Protein AF-A0A9D5TN11-F1 (afdb_monomer)

Sequence (165 aa):
MAMPMIILPFERFDLKHDRAREIVIDREAVSEFRRAMKLNMSDVDWIHCGNWAYYKTEHKKPRIFLVPNGLPEFVEVALNEQAAIDAKNELTLGDVAECFRHSLAHGNVAYLDEYGRTSYDGPASYLAFVCDLRRGAGSQILRLSLADFHRFLIVWGRWLQGFVN

Secondary structure (DSSP, 8-state):
-PPP-PPPGGGG--TTS--S------HHHHHHHHHHTTSBGGG-TT---TT-EEEEPPTTPPPP--TTT-S-HHHHHHHTSHHHHHHGGG-BHHHHHHHHHHHHHHT-EEEE-TTSSB-SSS--SEEEEEEE-TTSS-EEEEEEEHHHHHHHHHHHHHHHHTT--

Mean predicted aligned error: 7.25 Å

Nearest PDB structures (foldseek):
  4xwx-assembly1_A  TM=4.637E-01  e=8.763E-01  Homo sapiens
  8u7h-assembly1_C  TM=5.181E-01  e=3.841E+00  Homo sapiens
  6pdk-assembly1_A  TM=4.314E-01  e=3.602E+00  Stenotrophomonas maltophilia K279a
  8smc-assembly1_C  TM=5.087E-01  e=7.302E+00  Homo sapiens
  2f7l-assembly1_A  TM=4.408E-01  e=6.421E+00  Sulfurisphaera tokodaii

Solvent-accessible surface area (backbone atoms only — not comparable to full-atom values): 9353 Å² total; per-residue (Å²): 131,84,70,62,68,69,88,57,71,76,78,77,66,65,78,88,74,66,87,63,90,80,70,91,72,59,64,63,49,50,50,51,52,60,51,52,33,66,36,34,45,72,76,36,88,81,56,76,70,82,67,36,18,27,45,67,54,58,81,71,38,76,66,82,62,51,76,92,73,29,60,56,65,74,56,37,52,47,44,69,34,67,68,10,42,55,49,39,45,76,33,26,45,41,55,54,52,50,32,50,37,49,6,30,70,68,64,36,59,41,42,11,22,89,83,49,42,66,35,89,90,60,72,62,41,26,38,34,30,42,21,75,38,97,86,76,35,9,28,36,36,45,32,32,27,53,68,49,50,54,50,46,53,52,46,51,52,56,55,56,54,66,64,76,114

pLDDT: mean 82.86, std 14.69, range [36.47, 96.75]

Structure (mmCIF, N/CA/C/O backbone):
data_AF-A0A9D5TN11-F1
#
_entry.id   AF-A0A9D5TN11-F1
#
loop_
_atom_site.group_PDB
_atom_site.id
_atom_site.type_symbol
_atom_site.label_atom_id
_atom_site.label_alt_id
_atom_site.label_comp_id
_atom_site.label_asym_id
_atom_site.label_entity_id
_atom_site.label_seq_id
_atom_site.pdbx_PDB_ins_code
_atom_site.Cartn_x
_atom_site.Cartn_y
_atom_site.Cartn_z
_atom_site.occupancy
_atom_site.B_iso_or_equiv
_atom_site.auth_seq_id
_atom_site.auth_comp_id
_atom_site.auth_asym_id
_atom_site.auth_atom_id
_atom_site.pdbx_PDB_model_num
ATOM 1 N N . MET A 1 1 ? 12.299 -15.601 13.645 1.00 36.47 1 MET A N 1
ATOM 2 C CA . MET A 1 1 ? 11.353 -15.543 12.510 1.00 36.47 1 MET A CA 1
ATOM 3 C C . MET A 1 1 ? 12.026 -14.757 11.399 1.00 36.47 1 MET A C 1
ATOM 5 O O . MET A 1 1 ? 12.567 -13.701 11.696 1.00 36.47 1 MET A O 1
ATOM 9 N N . ALA A 1 2 ? 12.096 -15.295 10.180 1.00 39.25 2 ALA A N 1
ATOM 10 C CA . ALA A 1 2 ? 12.626 -14.544 9.043 1.00 39.25 2 ALA A CA 1
ATOM 11 C C . ALA A 1 2 ? 11.641 -13.418 8.699 1.00 39.25 2 ALA A C 1
ATOM 13 O O . ALA A 1 2 ? 10.440 -13.673 8.606 1.00 39.25 2 ALA A O 1
ATOM 14 N N . MET A 1 3 ? 12.128 -12.184 8.561 1.00 51.09 3 MET A N 1
ATOM 15 C CA . MET A 1 3 ? 11.293 -11.074 8.103 1.00 51.09 3 MET A CA 1
ATOM 16 C C . MET A 1 3 ? 10.904 -11.325 6.640 1.00 51.09 3 MET A C 1
ATOM 18 O O . MET A 1 3 ? 11.789 -11.640 5.836 1.00 51.09 3 MET A O 1
ATOM 22 N N . PRO A 1 4 ? 9.613 -11.225 6.273 1.00 56.78 4 PRO A N 1
ATOM 23 C CA . PRO A 1 4 ? 9.228 -11.285 4.873 1.00 56.78 4 PRO A CA 1
ATOM 24 C C . PRO A 1 4 ? 9.903 -10.115 4.155 1.00 56.78 4 PRO A C 1
ATOM 26 O O . PRO A 1 4 ? 9.752 -8.975 4.569 1.00 56.78 4 PRO A O 1
ATOM 29 N N . MET A 1 5 ? 10.671 -10.389 3.104 1.00 59.06 5 MET A N 1
ATOM 30 C CA . MET A 1 5 ? 11.289 -9.361 2.267 1.00 59.06 5 MET A CA 1
ATOM 31 C C . MET A 1 5 ? 10.818 -9.538 0.831 1.00 59.06 5 MET A C 1
ATOM 33 O O . MET A 1 5 ? 10.909 -10.631 0.274 1.00 59.06 5 MET A O 1
ATOM 37 N N . ILE A 1 6 ? 10.356 -8.450 0.218 1.00 64.62 6 ILE A N 1
ATOM 38 C CA . ILE A 1 6 ? 10.231 -8.364 -1.236 1.00 64.62 6 ILE A CA 1
ATOM 39 C C . ILE A 1 6 ? 11.517 -7.713 -1.737 1.00 64.62 6 ILE A C 1
ATOM 41 O O . ILE A 1 6 ? 11.804 -6.570 -1.384 1.00 64.62 6 ILE A O 1
ATOM 45 N N . ILE A 1 7 ? 12.287 -8.437 -2.551 1.00 62.34 7 ILE A N 1
ATOM 46 C CA . ILE A 1 7 ? 13.430 -7.859 -3.265 1.00 62.34 7 ILE A CA 1
ATOM 47 C C . ILE A 1 7 ? 12.871 -7.116 -4.469 1.00 62.34 7 ILE A C 1
ATOM 49 O O . ILE A 1 7 ? 12.263 -7.721 -5.354 1.00 62.34 7 ILE A O 1
ATOM 53 N N . LEU A 1 8 ? 13.078 -5.806 -4.503 1.00 65.69 8 LEU A N 1
ATOM 54 C CA . LEU A 1 8 ? 12.647 -4.983 -5.621 1.00 65.69 8 LEU A CA 1
ATOM 55 C C . LEU A 1 8 ? 13.837 -4.711 -6.549 1.00 65.69 8 LEU A C 1
ATOM 57 O O . LEU A 1 8 ? 14.931 -4.418 -6.060 1.00 65.69 8 LEU A O 1
ATOM 61 N N . PRO A 1 9 ? 13.659 -4.771 -7.885 1.00 60.34 9 PRO A N 1
ATOM 62 C CA . PRO A 1 9 ? 14.778 -4.693 -8.828 1.00 60.34 9 PRO A CA 1
ATOM 63 C C . PRO A 1 9 ? 15.661 -3.446 -8.694 1.00 60.34 9 PRO A C 1
ATOM 65 O O . PRO A 1 9 ? 16.847 -3.506 -9.014 1.00 60.34 9 PRO A O 1
ATOM 68 N N . PHE A 1 10 ? 15.132 -2.330 -8.171 1.00 61.25 10 PHE A N 1
ATOM 69 C CA . PHE A 1 10 ? 15.908 -1.098 -7.995 1.00 61.25 10 PHE A CA 1
ATOM 70 C C . PHE A 1 10 ? 17.165 -1.267 -7.137 1.00 61.25 10 PHE A C 1
ATOM 72 O O . PHE A 1 10 ? 18.127 -0.530 -7.340 1.00 61.25 10 PHE A O 1
ATOM 79 N N . GLU A 1 1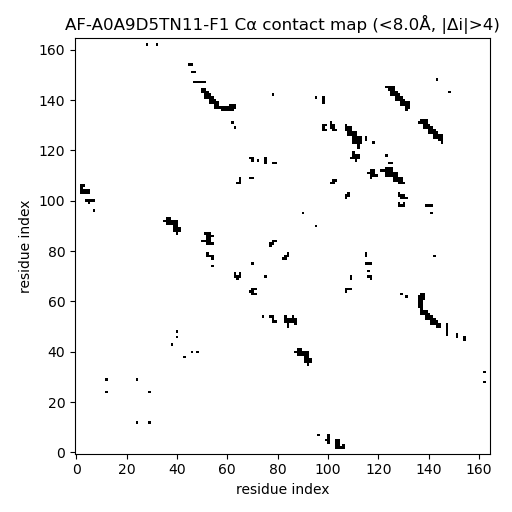1 ? 17.184 -2.239 -6.223 1.00 54.72 11 GLU A N 1
ATOM 80 C CA . GLU A 1 11 ? 18.325 -2.512 -5.342 1.00 54.72 11 GLU A CA 1
ATOM 81 C C . GLU A 1 11 ? 19.492 -3.189 -6.073 1.00 54.72 11 GLU A C 1
ATOM 83 O O . GLU A 1 11 ? 20.619 -3.158 -5.590 1.00 54.72 11 GLU A O 1
ATOM 88 N N . ARG A 1 12 ? 19.244 -3.771 -7.255 1.00 58.41 12 ARG A N 1
ATOM 89 C CA . ARG A 1 12 ? 20.262 -4.440 -8.084 1.00 58.41 12 ARG A CA 1
ATOM 90 C C . ARG A 1 12 ? 20.742 -3.604 -9.268 1.00 58.41 12 ARG A C 1
ATOM 92 O O . ARG A 1 12 ? 21.614 -4.044 -10.008 1.00 58.41 12 ARG A O 1
ATOM 99 N N . PHE A 1 13 ? 20.204 -2.399 -9.450 1.00 58.66 13 PHE A N 1
ATOM 100 C CA . PHE A 1 13 ? 20.595 -1.501 -10.542 1.00 58.66 13 PHE A CA 1
ATOM 101 C C . PHE A 1 13 ? 21.665 -0.472 -10.142 1.00 58.66 13 PHE A C 1
ATOM 103 O O . PHE A 1 13 ? 21.953 0.435 -10.931 1.00 58.66 13 PHE A O 1
ATOM 110 N N . ASP A 1 14 ? 22.224 -0.547 -8.927 1.00 52.81 14 ASP A N 1
ATOM 111 C CA . ASP A 1 14 ? 23.188 0.446 -8.446 1.00 52.81 14 ASP A CA 1
ATOM 112 C C . ASP A 1 14 ? 24.595 0.208 -9.026 1.00 52.81 14 ASP A C 1
ATOM 114 O O . ASP A 1 14 ? 25.420 -0.543 -8.515 1.00 52.81 14 ASP A O 1
ATOM 118 N N . LEU A 1 15 ? 24.859 0.897 -10.135 1.00 54.19 15 LEU A N 1
ATOM 119 C CA . LEU A 1 15 ? 26.079 0.826 -10.947 1.00 54.19 15 LEU A CA 1
ATOM 120 C C . LEU A 1 15 ? 27.336 1.403 -10.262 1.00 54.19 15 LEU A C 1
ATOM 122 O O . LEU A 1 15 ? 28.415 1.375 -10.853 1.00 54.19 15 LEU A O 1
ATOM 126 N N . LYS A 1 16 ? 27.228 2.005 -9.067 1.00 50.41 16 LYS A N 1
ATOM 127 C CA . LYS A 1 16 ? 28.322 2.809 -8.486 1.00 50.41 16 LYS A CA 1
ATOM 128 C C . LYS A 1 16 ? 29.419 2.010 -7.777 1.00 50.41 16 LYS A C 1
ATOM 130 O O . LYS A 1 16 ? 30.506 2.557 -7.603 1.00 50.41 16 LYS A O 1
ATOM 135 N N . HIS A 1 17 ? 29.174 0.758 -7.389 1.00 46.22 17 HIS A N 1
ATOM 136 C CA . HIS A 1 17 ? 30.137 -0.034 -6.606 1.00 46.22 17 HIS A CA 1
ATOM 137 C C . HIS A 1 17 ? 30.525 -1.382 -7.220 1.00 46.22 17 HIS A C 1
ATOM 139 O O . HIS A 1 17 ? 31.384 -2.063 -6.658 1.00 46.22 17 HIS A O 1
ATOM 145 N N . ASP A 1 18 ? 29.984 -1.748 -8.383 1.00 49.62 18 ASP A N 1
ATOM 146 C CA . ASP A 1 18 ? 30.248 -3.061 -8.968 1.00 49.62 18 ASP A CA 1
ATOM 147 C C . ASP A 1 18 ? 31.550 -3.055 -9.789 1.00 49.62 18 ASP A C 1
ATOM 149 O O . ASP A 1 18 ? 31.581 -2.873 -11.007 1.00 49.62 18 ASP A O 1
ATOM 153 N N . ARG A 1 19 ? 32.683 -3.167 -9.081 1.00 47.59 19 ARG A N 1
ATOM 154 C CA . ARG A 1 19 ? 34.015 -3.362 -9.687 1.00 47.59 19 ARG A CA 1
ATOM 155 C C . ARG A 1 19 ? 34.211 -4.787 -10.222 1.00 47.59 19 ARG A C 1
ATOM 157 O O . ARG A 1 19 ? 35.195 -5.025 -10.921 1.00 47.59 19 ARG A O 1
ATOM 164 N N . ALA A 1 20 ? 33.291 -5.708 -9.934 1.00 49.88 20 ALA A N 1
ATOM 165 C CA . ALA A 1 20 ? 33.238 -7.035 -10.526 1.00 49.88 20 ALA A CA 1
ATOM 166 C C . ALA A 1 20 ? 32.127 -7.044 -11.585 1.00 49.88 20 ALA A C 1
ATOM 168 O O . ALA A 1 20 ? 30.978 -6.745 -11.307 1.00 49.88 20 ALA A O 1
ATOM 169 N N . ARG A 1 21 ? 32.474 -7.327 -12.840 1.00 48.12 21 ARG A N 1
ATOM 170 C CA . ARG A 1 21 ? 31.561 -7.310 -13.996 1.00 48.12 21 ARG A CA 1
ATOM 171 C C . ARG A 1 21 ? 30.581 -8.501 -13.998 1.00 48.12 21 ARG A C 1
ATOM 173 O O . ARG A 1 21 ? 30.493 -9.195 -15.005 1.00 48.12 21 ARG A O 1
ATOM 180 N N . GLU A 1 22 ? 29.897 -8.791 -12.894 1.00 49.75 22 GLU A N 1
ATOM 181 C CA . GLU A 1 22 ? 29.076 -10.008 -12.773 1.00 49.75 22 GLU A CA 1
ATOM 182 C C . GLU A 1 22 ? 27.629 -9.849 -13.252 1.00 49.75 22 GLU A C 1
ATOM 184 O O . GLU A 1 22 ? 26.954 -10.853 -13.468 1.00 49.75 22 GLU A O 1
ATOM 189 N N . ILE A 1 23 ? 27.149 -8.626 -13.506 1.00 55.19 23 ILE A N 1
ATOM 190 C CA . ILE A 1 23 ? 25.778 -8.410 -13.982 1.00 55.19 23 ILE A CA 1
ATOM 191 C C . ILE A 1 23 ? 25.796 -7.659 -15.318 1.00 55.19 23 ILE A C 1
ATOM 193 O O . ILE A 1 23 ? 26.077 -6.461 -15.385 1.00 55.19 23 ILE A O 1
ATOM 197 N N . VAL A 1 24 ? 25.461 -8.365 -16.404 1.00 58.12 24 VAL A N 1
ATOM 198 C CA . VAL A 1 24 ? 25.033 -7.722 -17.654 1.00 58.12 24 VAL A CA 1
ATOM 199 C C . VAL A 1 24 ? 23.648 -7.144 -17.387 1.00 58.12 24 VAL A C 1
ATOM 201 O O . VAL A 1 24 ? 22.647 -7.851 -17.415 1.00 58.12 24 VAL A O 1
ATOM 204 N N . ILE A 1 25 ? 23.606 -5.862 -17.035 1.00 64.81 25 ILE A N 1
ATOM 205 C CA . ILE A 1 25 ? 22.355 -5.143 -16.809 1.00 64.81 25 ILE A CA 1
ATOM 206 C C . ILE A 1 25 ? 21.832 -4.662 -18.159 1.00 64.81 25 ILE A C 1
ATOM 208 O O . ILE A 1 25 ? 22.488 -3.853 -18.824 1.00 64.81 25 ILE A O 1
ATOM 212 N N . ASP A 1 26 ? 20.634 -5.107 -18.527 1.00 74.88 26 ASP A N 1
ATOM 213 C CA . ASP A 1 26 ? 19.893 -4.518 -19.633 1.00 74.88 26 ASP A CA 1
ATOM 214 C C . ASP A 1 26 ? 19.501 -3.073 -19.276 1.00 74.88 26 ASP A C 1
ATOM 216 O O . ASP A 1 26 ? 18.685 -2.801 -18.391 1.00 74.88 26 ASP A O 1
ATOM 220 N N . ARG A 1 27 ? 20.141 -2.114 -19.950 1.00 76.12 27 ARG A N 1
ATOM 221 C CA . ARG A 1 27 ? 19.924 -0.682 -19.713 1.00 76.12 27 ARG A CA 1
ATOM 222 C C . ARG A 1 27 ? 18.545 -0.220 -20.170 1.00 76.12 27 ARG A C 1
ATOM 224 O O . ARG A 1 27 ? 18.041 0.753 -19.605 1.00 76.12 27 ARG A O 1
ATOM 231 N N . GLU A 1 28 ? 17.973 -0.873 -21.174 1.00 81.25 28 GLU A N 1
ATOM 232 C CA . GLU A 1 28 ? 16.637 -0.577 -21.676 1.00 81.25 28 GLU A CA 1
ATOM 233 C C . GLU A 1 28 ? 15.605 -1.016 -20.642 1.00 81.25 28 GLU A C 1
ATOM 235 O O . GLU A 1 28 ? 14.879 -0.160 -20.132 1.00 81.25 28 GLU A O 1
ATOM 240 N N . ALA A 1 29 ? 15.681 -2.266 -20.179 1.00 79.81 29 ALA A N 1
ATOM 241 C CA . ALA A 1 29 ? 14.822 -2.774 -19.110 1.00 79.81 29 ALA A CA 1
ATOM 242 C C . ALA A 1 29 ? 14.900 -1.915 -17.830 1.00 79.81 29 ALA A C 1
ATOM 244 O O . ALA A 1 29 ? 13.883 -1.590 -17.218 1.00 79.81 29 ALA A O 1
ATOM 245 N N . VAL A 1 30 ? 16.098 -1.45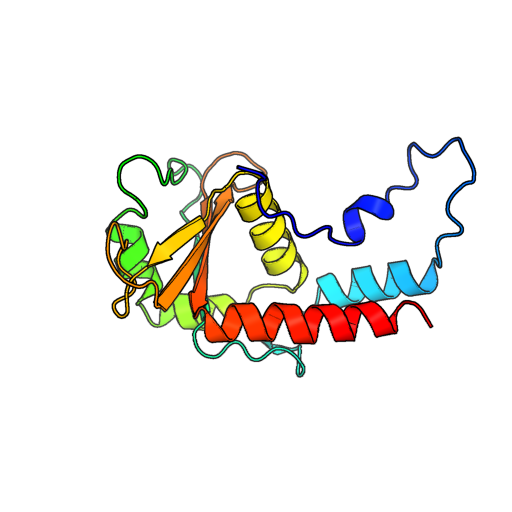6 -17.436 1.00 80.81 30 VAL A N 1
ATOM 246 C CA . VAL A 1 30 ? 16.258 -0.532 -16.293 1.00 80.81 30 VAL A CA 1
ATOM 247 C C . VAL A 1 30 ? 15.593 0.819 -16.540 1.00 80.81 30 VAL A C 1
ATOM 249 O O . VAL A 1 30 ? 14.999 1.400 -15.626 1.00 80.81 30 VAL A O 1
ATOM 252 N N . SER A 1 31 ? 15.730 1.364 -17.747 1.00 83.81 31 SER A N 1
ATOM 253 C CA . SER A 1 31 ? 15.120 2.637 -18.128 1.00 83.81 31 SER A CA 1
ATOM 254 C C . SER A 1 31 ? 13.594 2.544 -18.109 1.00 83.81 31 SER A C 1
ATOM 256 O O . SER A 1 31 ? 12.932 3.411 -17.533 1.00 83.81 31 SER A O 1
ATOM 258 N N . GLU A 1 32 ? 13.042 1.469 -18.667 1.00 85.88 32 GLU A N 1
ATOM 259 C CA . GLU A 1 32 ? 11.610 1.188 -18.677 1.00 85.88 32 GLU A CA 1
ATOM 260 C C . GLU A 1 32 ? 11.065 0.961 -17.269 1.00 85.88 32 GLU A C 1
ATOM 262 O O . GLU A 1 32 ? 10.086 1.601 -16.888 1.00 85.88 32 GLU A O 1
ATOM 267 N N . PHE A 1 33 ? 11.750 0.162 -16.445 1.00 86.12 33 PHE A N 1
ATOM 268 C CA . PHE A 1 33 ? 11.392 -0.023 -15.041 1.00 86.12 33 PHE A CA 1
ATOM 269 C C . PHE A 1 33 ? 11.360 1.321 -14.298 1.00 86.12 33 PHE A C 1
ATOM 271 O O . PHE A 1 33 ? 10.386 1.651 -13.623 1.00 86.12 33 PHE A O 1
ATOM 278 N N . ARG A 1 34 ? 12.397 2.157 -14.460 1.00 87.25 34 ARG A N 1
ATOM 279 C CA . ARG A 1 34 ? 12.452 3.499 -13.851 1.00 87.25 34 ARG A CA 1
ATOM 280 C C . ARG A 1 34 ? 11.360 4.431 -14.364 1.00 87.25 34 ARG A C 1
ATOM 282 O O . ARG A 1 34 ? 10.945 5.321 -13.623 1.00 87.25 34 ARG A O 1
ATOM 289 N N . ARG A 1 35 ? 10.932 4.282 -15.619 1.00 89.81 35 ARG A N 1
ATOM 290 C CA . ARG A 1 35 ? 9.812 5.038 -16.187 1.00 89.81 35 ARG A CA 1
ATOM 291 C C . ARG A 1 35 ? 8.494 4.569 -15.580 1.00 89.81 35 ARG A C 1
ATOM 293 O O . ARG A 1 35 ? 7.725 5.412 -15.135 1.00 89.81 35 ARG A O 1
ATOM 300 N N . ALA A 1 36 ? 8.284 3.260 -15.486 1.00 89.88 36 ALA A N 1
ATOM 301 C CA . ALA A 1 36 ? 7.097 2.679 -14.877 1.00 89.88 36 ALA A CA 1
ATOM 302 C C . ALA A 1 36 ? 6.949 3.080 -13.405 1.00 89.88 36 ALA A C 1
ATOM 304 O O . ALA A 1 36 ? 5.865 3.460 -12.989 1.00 89.88 36 ALA A O 1
ATOM 305 N N . MET A 1 37 ? 8.041 3.122 -12.632 1.00 91.44 37 MET A N 1
ATOM 306 C CA . MET A 1 37 ? 7.998 3.556 -11.225 1.00 91.44 37 MET A CA 1
ATOM 307 C C . MET A 1 37 ? 7.497 4.995 -11.022 1.00 91.44 37 MET A C 1
ATOM 309 O O . MET A 1 37 ? 7.165 5.360 -9.900 1.00 91.44 37 MET A O 1
ATOM 313 N N . LYS A 1 38 ? 7.443 5.816 -12.078 1.00 93.25 38 LYS A N 1
ATOM 314 C CA . LYS A 1 38 ? 6.920 7.189 -12.030 1.00 93.25 38 LYS A CA 1
ATOM 315 C C . LYS A 1 38 ? 5.444 7.293 -12.413 1.00 93.25 38 LYS A C 1
ATOM 317 O O . LYS A 1 38 ? 4.905 8.391 -12.341 1.00 93.25 38 LYS A O 1
ATOM 322 N N . LEU A 1 39 ? 4.822 6.207 -12.871 1.00 92.31 39 LEU A N 1
ATOM 323 C CA . LEU A 1 39 ? 3.398 6.194 -13.198 1.00 92.31 39 LEU A CA 1
ATOM 324 C C . LEU A 1 39 ? 2.584 6.262 -11.909 1.00 92.31 39 LEU A C 1
ATOM 326 O O . LEU A 1 39 ? 2.931 5.590 -10.932 1.00 92.31 39 LEU A O 1
ATOM 330 N N . ASN A 1 40 ? 1.509 7.048 -11.925 1.00 91.88 40 ASN A N 1
ATOM 331 C CA . ASN A 1 40 ? 0.545 7.047 -10.834 1.00 91.88 40 ASN A CA 1
ATOM 332 C C . ASN A 1 40 ? -0.216 5.725 -10.827 1.00 91.88 40 ASN A C 1
ATOM 334 O O . ASN A 1 40 ? -0.459 5.133 -11.876 1.00 91.88 40 ASN A O 1
ATOM 338 N N . MET A 1 41 ? -0.654 5.288 -9.652 1.00 88.38 41 MET A N 1
ATOM 339 C CA . MET A 1 41 ? -1.448 4.071 -9.495 1.00 88.38 41 MET A CA 1
ATOM 340 C C . MET A 1 41 ? -2.750 4.114 -10.307 1.00 88.38 41 MET A C 1
ATOM 342 O O . MET A 1 41 ? -3.218 3.070 -10.749 1.00 88.38 41 MET A O 1
ATOM 346 N N . SER A 1 42 ? -3.314 5.305 -10.540 1.00 86.94 42 SER A N 1
ATOM 347 C CA . SER A 1 42 ? -4.492 5.505 -11.396 1.00 86.94 42 SER A CA 1
ATOM 348 C C . SER A 1 42 ? -4.237 5.245 -12.881 1.00 86.94 42 SER A C 1
ATOM 350 O O . SER A 1 42 ? -5.170 4.924 -13.610 1.00 86.94 42 SER A O 1
ATOM 352 N N . ASP A 1 43 ? -2.990 5.396 -13.325 1.00 87.69 43 ASP A N 1
ATOM 353 C CA . ASP A 1 43 ? -2.595 5.301 -14.735 1.00 87.69 43 ASP A CA 1
ATOM 354 C C . ASP A 1 43 ? -2.144 3.876 -15.100 1.00 87.69 43 ASP A C 1
ATOM 356 O O . ASP A 1 43 ? -1.762 3.599 -16.237 1.00 87.69 43 ASP A O 1
ATOM 360 N N . VAL A 1 44 ? -2.162 2.967 -14.121 1.00 86.12 44 VAL A N 1
ATOM 361 C CA . VAL A 1 44 ? -1.686 1.591 -14.235 1.00 86.12 44 VAL A CA 1
ATOM 362 C C . VAL A 1 44 ? -2.887 0.652 -14.308 1.00 86.12 44 VAL A C 1
ATOM 364 O O . VAL A 1 44 ? -3.495 0.299 -13.301 1.00 86.12 44 VAL A O 1
ATOM 367 N N . ASP A 1 45 ? -3.213 0.215 -15.520 1.00 84.06 45 ASP A N 1
ATOM 368 C CA . ASP A 1 45 ? -4.389 -0.608 -15.828 1.00 84.06 45 ASP A CA 1
ATOM 369 C C . ASP A 1 45 ? -4.334 -2.035 -15.252 1.00 84.06 45 ASP A C 1
ATOM 371 O O . ASP A 1 45 ? -5.370 -2.651 -14.991 1.00 84.06 45 ASP A O 1
ATOM 375 N N . TRP A 1 46 ? -3.132 -2.561 -15.016 1.00 82.38 46 TRP A N 1
ATOM 376 C CA . TRP A 1 46 ? -2.914 -3.912 -14.501 1.00 82.38 46 TRP A CA 1
ATOM 377 C C . TRP A 1 46 ? -2.936 -4.021 -12.967 1.00 82.38 46 TRP A C 1
ATOM 379 O O . TRP A 1 46 ? -2.918 -5.142 -12.444 1.00 82.38 46 TRP A O 1
ATOM 389 N N . ILE A 1 47 ? -3.018 -2.904 -12.229 1.00 82.00 47 ILE A N 1
ATOM 390 C CA . ILE A 1 47 ? -3.233 -2.913 -10.774 1.00 82.00 47 ILE A CA 1
ATOM 391 C C . ILE A 1 47 ? -4.648 -2.452 -10.450 1.00 82.00 47 ILE A C 1
ATOM 393 O O . ILE A 1 47 ? -5.056 -1.339 -10.755 1.00 82.00 47 ILE A O 1
ATOM 397 N N . HIS A 1 48 ? -5.383 -3.287 -9.717 1.00 78.19 48 HIS A N 1
ATOM 398 C CA . HIS A 1 48 ? -6.687 -2.907 -9.184 1.00 78.19 48 HIS A CA 1
ATOM 399 C C . HIS A 1 48 ? -6.562 -2.529 -7.709 1.00 78.19 48 HIS A C 1
ATOM 401 O O . HIS A 1 48 ? -6.328 -3.384 -6.856 1.00 78.19 48 HIS A O 1
ATOM 407 N N . CYS A 1 49 ? -6.756 -1.246 -7.410 1.00 69.75 49 CYS A N 1
ATOM 408 C CA . CYS A 1 49 ? -6.614 -0.684 -6.066 1.00 69.75 49 CYS A CA 1
ATOM 409 C C . CYS A 1 49 ? -7.939 -0.651 -5.287 1.00 69.75 49 CYS A C 1
ATOM 411 O O . CYS A 1 49 ? -8.238 0.353 -4.645 1.00 69.75 49 CYS A O 1
ATOM 413 N N . GLY A 1 50 ? -8.767 -1.699 -5.363 1.00 78.88 50 GLY A N 1
ATOM 414 C CA . GLY A 1 50 ? -10.148 -1.684 -4.855 1.00 78.88 50 GLY A CA 1
ATOM 415 C C . GLY A 1 50 ? -10.263 -1.217 -3.400 1.00 78.88 50 GLY A C 1
ATOM 416 O O . GLY A 1 50 ? -10.803 -0.144 -3.137 1.00 78.88 50 GLY A O 1
ATOM 417 N N . ASN A 1 51 ? -9.669 -1.960 -2.463 1.00 90.38 51 ASN A N 1
ATOM 418 C CA . ASN A 1 51 ? -9.793 -1.696 -1.023 1.00 90.38 51 ASN A CA 1
ATOM 419 C C . ASN A 1 51 ? -8.512 -1.115 -0.421 1.00 90.38 51 ASN A C 1
ATOM 421 O O . ASN A 1 51 ? -8.063 -1.506 0.657 1.00 90.38 51 ASN A O 1
ATOM 425 N N . TRP A 1 52 ? -7.897 -0.203 -1.165 1.00 94.81 52 TRP A N 1
ATOM 426 C CA . TRP A 1 52 ? -6.683 0.493 -0.763 1.00 94.81 52 TRP A CA 1
ATOM 427 C C . TRP A 1 52 ? -7.034 1.837 -0.125 1.00 94.81 52 TRP A C 1
ATOM 429 O O . TRP A 1 52 ? -7.989 2.491 -0.553 1.00 94.81 52 TRP A O 1
ATOM 439 N N . ALA A 1 53 ? -6.233 2.254 0.849 1.00 96.31 53 ALA A N 1
ATOM 440 C CA . ALA A 1 53 ? -6.271 3.578 1.453 1.00 96.31 53 ALA A CA 1
ATOM 441 C C . ALA A 1 53 ? -4.849 4.030 1.803 1.00 96.31 53 ALA A C 1
ATOM 443 O O . ALA A 1 53 ? -3.999 3.212 2.163 1.00 96.31 53 ALA A O 1
ATOM 444 N N . TYR A 1 54 ? -4.597 5.328 1.703 1.00 96.38 54 TYR A N 1
ATOM 445 C CA . TYR A 1 54 ? -3.309 5.933 2.000 1.00 96.38 54 TYR A CA 1
ATOM 446 C C . TYR A 1 54 ? -3.464 7.059 3.012 1.00 96.38 54 TYR A C 1
ATOM 448 O O . TYR A 1 54 ? -4.312 7.935 2.864 1.00 96.38 54 TYR A O 1
ATOM 456 N N . TYR A 1 55 ? -2.606 7.055 4.024 1.00 95.19 55 TYR A N 1
ATOM 457 C CA . TYR A 1 55 ? -2.515 8.129 4.997 1.00 95.19 55 TYR A CA 1
ATOM 458 C C . TYR A 1 55 ? -1.062 8.545 5.179 1.00 95.19 55 TYR A C 1
ATOM 460 O O . TYR A 1 55 ? -0.153 7.717 5.213 1.00 95.19 55 TYR A O 1
ATOM 468 N N . LYS A 1 56 ? -0.834 9.842 5.348 1.00 92.69 56 LYS A N 1
ATOM 469 C CA . LYS A 1 56 ? 0.486 10.397 5.624 1.00 92.69 56 LYS A CA 1
ATOM 470 C C . LYS A 1 56 ? 0.379 11.371 6.779 1.00 92.69 56 LYS A C 1
ATOM 472 O O . LYS A 1 56 ? -0.435 12.288 6.751 1.00 92.69 56 LYS A O 1
ATOM 477 N N . THR A 1 57 ? 1.233 11.202 7.781 1.00 89.69 57 THR A N 1
ATOM 478 C CA . THR A 1 57 ? 1.317 12.165 8.879 1.00 89.69 57 THR A CA 1
ATOM 479 C C . THR A 1 57 ? 1.890 13.487 8.375 1.00 89.69 57 THR A C 1
ATOM 481 O O . THR A 1 57 ? 2.784 13.497 7.523 1.00 89.69 57 THR A O 1
ATOM 484 N N . GLU A 1 58 ? 1.474 14.598 8.974 1.00 82.38 58 GLU A N 1
ATOM 485 C CA . GLU A 1 58 ? 2.073 15.905 8.706 1.00 82.38 58 GLU A CA 1
ATOM 486 C C . GLU A 1 58 ? 3.589 15.917 8.968 1.00 82.38 58 GLU A C 1
ATOM 488 O O . GLU A 1 58 ? 4.120 15.210 9.833 1.00 82.38 58 GLU A O 1
ATOM 493 N N . HIS A 1 59 ? 4.300 16.779 8.240 1.00 69.56 59 HIS A N 1
ATOM 494 C CA . HIS A 1 59 ? 5.725 16.994 8.460 1.00 69.56 59 HIS A CA 1
ATOM 495 C C . HIS A 1 59 ? 6.002 17.380 9.922 1.00 69.56 59 HIS A C 1
ATOM 497 O O . HIS A 1 59 ? 5.347 18.257 10.477 1.00 69.56 59 HIS A O 1
ATOM 503 N N . LYS A 1 60 ? 7.036 16.771 10.517 1.00 70.94 60 LYS A N 1
ATOM 504 C CA . LYS A 1 60 ? 7.472 16.979 11.916 1.00 70.94 60 LYS A CA 1
ATOM 505 C C . LYS A 1 60 ? 6.557 16.383 12.991 1.00 70.94 60 LYS A C 1
ATOM 507 O O . LYS A 1 60 ? 6.808 16.616 14.172 1.00 70.94 60 LYS A O 1
ATOM 512 N N . LYS A 1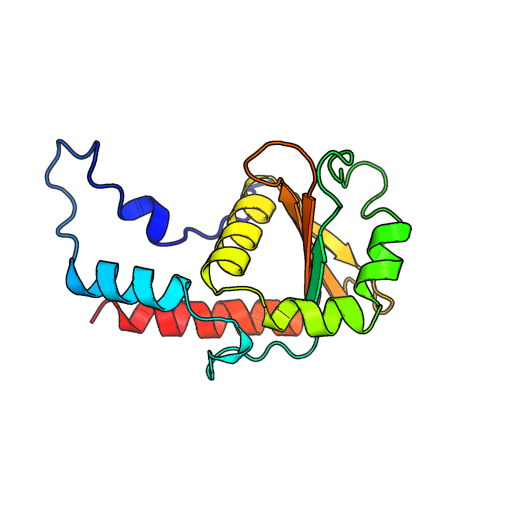 61 ? 5.564 15.569 12.625 1.00 77.00 61 LYS A N 1
ATOM 513 C CA . LYS A 1 61 ? 4.884 14.701 13.595 1.00 77.00 61 LYS A CA 1
ATOM 514 C C . LYS A 1 61 ? 5.779 13.517 13.999 1.00 77.00 61 LYS A C 1
ATOM 516 O O . LYS A 1 61 ? 6.670 13.137 13.227 1.00 77.00 61 LYS A O 1
ATOM 521 N N . PRO A 1 62 ? 5.571 12.947 15.202 1.00 77.31 62 PRO A N 1
ATOM 522 C CA . PRO A 1 62 ? 6.242 11.721 15.615 1.00 77.31 62 PRO A CA 1
ATOM 523 C C . PRO A 1 62 ? 6.005 10.593 14.610 1.00 77.31 62 PRO A C 1
ATOM 525 O O . PRO A 1 62 ? 4.956 10.533 13.966 1.00 77.31 62 PRO A O 1
ATOM 528 N N . ARG A 1 63 ? 6.986 9.696 14.491 1.00 86.69 63 ARG A N 1
ATOM 529 C CA . ARG A 1 63 ? 6.831 8.467 13.710 1.00 86.69 63 ARG A CA 1
ATOM 530 C C . ARG A 1 63 ? 5.763 7.582 14.340 1.00 86.69 63 ARG A C 1
ATOM 532 O O . ARG A 1 63 ? 5.586 7.581 15.559 1.00 86.69 63 ARG A O 1
ATOM 539 N N . ILE A 1 64 ? 5.084 6.819 13.497 1.00 89.19 64 ILE A N 1
ATOM 540 C CA . ILE A 1 64 ? 4.126 5.813 13.932 1.00 89.19 64 ILE A CA 1
ATOM 541 C C . ILE A 1 64 ? 4.897 4.547 14.298 1.00 89.19 64 ILE A C 1
ATOM 543 O O . ILE A 1 64 ? 5.561 3.950 13.453 1.00 89.19 64 ILE A O 1
ATOM 547 N N . PHE A 1 65 ? 4.798 4.139 15.559 1.00 87.81 65 PHE A N 1
ATOM 548 C CA . PHE A 1 65 ? 5.335 2.873 16.047 1.00 87.81 65 PHE A CA 1
ATOM 549 C C . PHE A 1 65 ? 4.181 1.911 16.298 1.00 87.81 65 PHE A C 1
ATOM 551 O O . PHE A 1 65 ? 3.219 2.276 16.967 1.00 87.81 65 PHE A O 1
ATOM 558 N N . LEU A 1 66 ? 4.293 0.689 15.773 1.00 88.94 66 LEU A N 1
ATOM 559 C CA . LEU A 1 66 ? 3.251 -0.333 15.907 1.00 88.94 66 LEU A CA 1
ATOM 560 C C . LEU A 1 66 ? 3.303 -1.092 17.235 1.00 88.94 66 LEU A C 1
ATOM 562 O O . LEU A 1 66 ? 2.350 -1.760 17.607 1.00 88.94 66 LEU A O 1
ATOM 566 N N . VAL A 1 67 ? 4.424 -1.052 17.947 1.00 82.88 67 VAL A N 1
ATOM 567 C CA . VAL A 1 67 ? 4.588 -1.789 19.204 1.00 82.88 67 VAL A CA 1
ATOM 568 C C . VAL A 1 67 ? 4.483 -0.806 20.369 1.00 82.88 67 VAL A C 1
ATOM 570 O O . VAL A 1 67 ? 5.117 0.250 20.311 1.00 82.88 67 VAL A O 1
ATOM 573 N N . PRO A 1 68 ? 3.740 -1.134 21.443 1.00 82.38 68 PRO A N 1
ATOM 574 C CA . PRO A 1 68 ? 2.990 -2.380 21.669 1.00 82.38 68 PRO A CA 1
ATOM 575 C C . PRO A 1 68 ? 1.529 -2.358 21.184 1.00 82.38 68 PRO A C 1
ATOM 577 O O . PRO A 1 68 ? 0.876 -3.393 21.220 1.00 82.38 68 PRO A O 1
ATOM 580 N N . ASN A 1 69 ? 1.020 -1.205 20.745 1.00 85.62 69 ASN A N 1
ATOM 581 C CA . ASN A 1 69 ? -0.425 -0.946 20.651 1.00 85.62 69 ASN A CA 1
ATOM 582 C C . ASN A 1 69 ? -1.002 -1.005 19.225 1.00 85.62 69 ASN A C 1
ATOM 584 O O . ASN A 1 69 ? -2.074 -0.460 18.972 1.00 85.62 69 ASN A O 1
ATOM 588 N N . GLY A 1 70 ? -0.283 -1.599 18.279 1.00 90.50 70 GLY A N 1
ATOM 589 C CA . GLY A 1 70 ? -0.654 -1.586 16.872 1.00 90.50 70 GLY A CA 1
ATOM 590 C C . GLY A 1 70 ? -0.731 -0.182 16.285 1.00 90.50 70 GLY A C 1
ATOM 591 O O . GLY A 1 70 ? 0.079 0.698 16.587 1.00 90.50 70 GLY A O 1
ATOM 592 N N . LEU A 1 71 ? -1.686 0.004 15.381 1.00 93.56 71 LEU A N 1
ATOM 593 C CA . LEU A 1 71 ? -1.878 1.265 14.693 1.00 93.56 71 LEU A CA 1
ATOM 594 C C . LEU A 1 71 ? -2.604 2.260 15.619 1.00 93.56 71 LEU A C 1
ATOM 596 O O . LEU A 1 71 ? -3.608 1.903 16.226 1.00 93.56 71 LEU A O 1
ATOM 600 N N . PRO A 1 72 ? -2.138 3.515 15.748 1.00 93.38 72 PRO A N 1
ATOM 601 C CA . PRO A 1 72 ? -2.840 4.498 16.565 1.00 93.38 72 PRO A CA 1
ATOM 602 C C . PRO A 1 72 ? -4.255 4.765 16.046 1.00 93.38 72 PRO A C 1
ATOM 604 O O . PRO A 1 72 ? -4.441 4.942 14.843 1.00 93.38 72 PRO A O 1
ATOM 607 N N . GLU A 1 73 ? -5.221 4.902 16.955 1.00 92.81 73 GLU A N 1
ATOM 608 C CA . GLU A 1 73 ? -6.646 5.088 16.632 1.00 92.81 73 GLU A CA 1
ATOM 609 C C . GLU A 1 73 ? -6.891 6.218 15.619 1.00 92.81 73 GLU A C 1
ATOM 611 O O . GLU A 1 73 ? -7.654 6.058 14.673 1.00 92.81 73 GLU A O 1
ATOM 616 N N . PHE A 1 74 ? -6.187 7.349 15.739 1.00 92.44 74 PHE A N 1
ATOM 617 C CA . PHE A 1 74 ? -6.348 8.458 14.792 1.00 92.44 74 PHE A CA 1
ATOM 618 C C . PHE A 1 74 ? -5.954 8.088 13.351 1.00 92.44 74 PHE A C 1
ATOM 620 O O . PHE A 1 74 ? -6.497 8.649 12.403 1.00 92.44 74 PHE A O 1
ATOM 627 N N . VAL A 1 75 ? -5.014 7.154 13.174 1.00 95.06 75 VAL A N 1
ATOM 628 C CA . VAL A 1 75 ? -4.618 6.636 11.859 1.00 95.06 75 VAL A CA 1
ATOM 629 C C . VAL A 1 75 ? -5.642 5.617 11.365 1.00 95.06 75 VAL A C 1
ATOM 631 O O . VAL A 1 75 ? -5.978 5.632 10.184 1.00 95.06 75 VAL A O 1
ATOM 634 N N . GLU A 1 76 ? -6.164 4.760 12.248 1.00 95.19 76 GLU A N 1
ATOM 635 C CA . GLU A 1 76 ? -7.239 3.811 11.917 1.00 95.19 76 GLU A CA 1
ATOM 636 C C . GLU A 1 76 ? -8.492 4.543 11.417 1.00 95.19 76 GLU A C 1
ATOM 638 O O . GLU A 1 76 ? -9.069 4.170 10.395 1.00 95.19 76 GLU A O 1
ATOM 643 N N . VAL A 1 77 ? -8.872 5.631 12.095 1.00 95.38 77 VAL A N 1
ATOM 644 C CA . VAL A 1 77 ? -9.968 6.510 11.674 1.00 95.38 77 VAL A CA 1
ATOM 645 C C . VAL A 1 77 ? -9.654 7.138 10.319 1.00 95.38 77 VAL A C 1
ATOM 647 O O . VAL A 1 77 ? -10.439 6.973 9.389 1.00 95.38 77 VAL A O 1
ATOM 650 N N . ALA A 1 78 ? -8.488 7.772 10.166 1.00 95.44 78 ALA A N 1
ATOM 651 C CA . ALA A 1 78 ? -8.126 8.451 8.922 1.00 95.44 78 ALA A CA 1
ATOM 652 C C . ALA A 1 78 ? -8.089 7.504 7.709 1.00 95.44 78 ALA A C 1
ATOM 654 O O . ALA A 1 78 ? -8.529 7.870 6.625 1.00 95.44 78 ALA A O 1
ATOM 655 N N . LEU A 1 79 ? -7.615 6.264 7.872 1.00 96.31 79 LEU A N 1
ATOM 656 C CA . LEU A 1 79 ? -7.583 5.261 6.797 1.00 96.31 79 LEU A CA 1
ATOM 657 C C . LEU A 1 79 ? -8.970 4.761 6.371 1.00 96.31 79 LEU A C 1
ATOM 659 O O . LEU A 1 79 ? -9.093 4.152 5.306 1.00 96.31 79 LEU A O 1
ATOM 663 N N . ASN A 1 80 ? -9.996 4.981 7.190 1.00 95.12 80 ASN A N 1
ATOM 664 C CA . ASN A 1 80 ? -11.385 4.666 6.866 1.00 95.12 80 ASN A CA 1
ATOM 665 C C . ASN A 1 80 ? -12.126 5.838 6.203 1.00 95.12 80 ASN A C 1
ATOM 667 O O . ASN A 1 80 ? -13.253 5.660 5.742 1.00 95.12 80 ASN A O 1
ATOM 671 N N . GLU A 1 81 ? -11.512 7.018 6.117 1.00 96.12 81 GLU A N 1
ATOM 672 C CA . GLU A 1 81 ? -12.107 8.177 5.458 1.00 96.12 81 GLU A CA 1
ATOM 673 C C . GLU A 1 81 ? -11.962 8.105 3.933 1.00 96.12 81 GLU A C 1
ATOM 675 O O . GLU A 1 81 ? -10.958 7.628 3.395 1.00 96.12 81 GLU A O 1
ATOM 680 N N . GLN A 1 82 ? -12.942 8.669 3.217 1.00 94.38 82 GLN A N 1
ATOM 681 C CA . GLN A 1 82 ? -12.912 8.747 1.753 1.00 94.38 82 GLN A CA 1
ATOM 682 C C . GLN A 1 82 ? -11.657 9.471 1.241 1.00 94.38 82 GLN A C 1
ATOM 684 O O . GLN A 1 82 ? -11.079 9.059 0.241 1.00 94.38 82 GLN A O 1
ATOM 689 N N . ALA A 1 83 ? -11.174 10.480 1.974 1.00 94.69 83 ALA A N 1
ATOM 690 C CA . ALA A 1 83 ? -9.946 11.193 1.636 1.00 94.69 83 ALA A CA 1
ATOM 691 C C . ALA A 1 83 ? -8.729 10.256 1.529 1.00 94.69 83 ALA A C 1
ATOM 693 O O . ALA A 1 83 ? -7.925 10.404 0.613 1.00 94.69 83 ALA A O 1
ATOM 694 N N . ALA A 1 84 ? -8.607 9.258 2.411 1.00 94.94 84 ALA A N 1
ATOM 695 C CA . ALA A 1 84 ? -7.522 8.280 2.343 1.00 94.94 84 ALA A CA 1
ATOM 696 C C . ALA A 1 84 ? -7.704 7.288 1.185 1.00 94.94 84 ALA A C 1
ATOM 698 O O . ALA A 1 84 ? -6.724 6.848 0.578 1.00 94.94 84 ALA A O 1
ATOM 699 N N . ILE A 1 85 ? -8.951 6.938 0.861 1.00 93.06 85 ILE A N 1
ATOM 700 C CA . ILE A 1 85 ? -9.279 6.094 -0.295 1.00 93.06 85 ILE A CA 1
ATOM 701 C C . ILE A 1 85 ? -8.912 6.812 -1.594 1.00 93.06 85 ILE A C 1
ATOM 703 O O . ILE A 1 85 ? -8.378 6.171 -2.491 1.00 93.06 85 ILE A O 1
ATOM 707 N N . ASP A 1 86 ? -9.146 8.119 -1.687 1.00 91.88 86 ASP A N 1
ATOM 708 C CA . ASP A 1 86 ? -8.846 8.908 -2.883 1.00 91.88 86 ASP A CA 1
ATOM 709 C C . ASP A 1 86 ? -7.346 9.212 -3.004 1.00 91.88 86 ASP A C 1
ATOM 711 O O . ASP A 1 86 ? -6.777 9.086 -4.091 1.00 91.88 86 ASP A O 1
ATOM 715 N N . ALA A 1 87 ? -6.676 9.510 -1.882 1.00 91.75 87 ALA A N 1
ATOM 716 C CA . ALA A 1 87 ? -5.251 9.848 -1.834 1.00 91.75 87 ALA A CA 1
ATOM 717 C C . ALA A 1 87 ? -4.336 8.748 -2.396 1.00 91.75 87 ALA A C 1
ATOM 719 O O . ALA A 1 87 ? -3.232 9.030 -2.857 1.00 91.75 87 ALA A O 1
ATOM 720 N N . LYS A 1 88 ? -4.784 7.485 -2.413 1.00 86.06 88 LYS A N 1
ATOM 721 C CA . LYS A 1 88 ? -4.015 6.390 -3.030 1.00 86.06 88 LYS A CA 1
ATOM 722 C C . LYS A 1 88 ? -3.756 6.610 -4.523 1.00 86.06 88 LYS A C 1
ATOM 724 O O . LYS A 1 88 ? -2.770 6.098 -5.041 1.00 86.06 88 LYS A O 1
ATOM 729 N N . ASN A 1 89 ? -4.654 7.315 -5.216 1.00 86.88 89 ASN A N 1
ATOM 730 C CA . ASN A 1 89 ? -4.575 7.509 -6.662 1.00 86.88 89 ASN A CA 1
ATOM 731 C C . ASN A 1 89 ? -3.440 8.470 -7.033 1.00 86.88 89 ASN A C 1
ATOM 733 O O . ASN A 1 89 ? -2.945 8.425 -8.153 1.00 86.88 89 ASN A O 1
ATOM 737 N N . GLU A 1 90 ? -3.005 9.294 -6.079 1.00 89.06 90 GLU A N 1
ATOM 738 C CA . GLU A 1 90 ? -1.872 10.209 -6.220 1.00 89.06 90 GLU A CA 1
ATOM 739 C C . GLU A 1 90 ? -0.519 9.520 -5.988 1.00 89.06 90 GLU A C 1
ATOM 741 O O . GLU A 1 90 ? 0.528 10.121 -6.229 1.00 89.06 90 GLU A O 1
ATOM 746 N N . LEU A 1 91 ? -0.513 8.272 -5.506 1.00 92.31 91 LEU A N 1
ATOM 747 C CA . LEU A 1 91 ? 0.720 7.519 -5.308 1.00 92.31 91 LEU A CA 1
ATOM 748 C C . LEU A 1 91 ? 1.294 7.077 -6.645 1.00 92.31 91 LEU A C 1
ATOM 750 O O . LEU A 1 91 ? 0.567 6.613 -7.522 1.00 92.31 91 LEU A O 1
ATOM 754 N N . THR A 1 92 ? 2.616 7.116 -6.759 1.00 93.88 92 THR A N 1
ATOM 755 C CA . THR A 1 92 ? 3.316 6.439 -7.848 1.00 93.88 92 THR A CA 1
ATOM 756 C C . THR A 1 92 ? 3.549 4.965 -7.521 1.00 93.88 92 THR A C 1
ATOM 758 O O . THR A 1 92 ? 3.582 4.561 -6.353 1.00 93.88 92 THR A O 1
ATOM 761 N N . LEU A 1 93 ? 3.800 4.148 -8.549 1.00 91.38 93 LEU A N 1
ATOM 762 C CA . LEU A 1 93 ? 4.283 2.775 -8.355 1.00 91.38 93 LEU A CA 1
ATOM 763 C C . LEU A 1 93 ? 5.541 2.736 -7.479 1.00 91.38 93 LEU A C 1
ATOM 765 O O . LEU A 1 93 ? 5.691 1.835 -6.654 1.00 91.38 93 LEU A O 1
ATOM 769 N N . GLY A 1 94 ? 6.428 3.723 -7.628 1.00 90.94 94 GLY A N 1
ATOM 770 C CA . GLY A 1 94 ? 7.625 3.872 -6.810 1.00 90.94 94 GLY A CA 1
ATOM 771 C C . GLY A 1 94 ? 7.315 4.091 -5.330 1.00 90.94 94 GLY A C 1
ATOM 772 O O . GLY A 1 94 ? 7.958 3.459 -4.494 1.00 90.94 94 GLY A O 1
ATOM 773 N N . ASP A 1 95 ? 6.320 4.919 -5.002 1.00 91.88 95 ASP A N 1
ATOM 774 C CA . ASP A 1 95 ? 5.909 5.175 -3.614 1.00 91.88 95 ASP A CA 1
ATOM 775 C C . ASP A 1 95 ? 5.364 3.905 -2.948 1.00 91.88 95 ASP A C 1
ATOM 777 O O . ASP A 1 95 ? 5.748 3.568 -1.825 1.00 91.88 95 ASP A O 1
ATOM 781 N N . VAL A 1 96 ? 4.512 3.163 -3.663 1.00 91.88 96 VAL A N 1
ATOM 782 C CA . VAL A 1 96 ? 3.952 1.884 -3.198 1.00 91.88 96 VAL A CA 1
ATOM 783 C C . VAL A 1 96 ? 5.057 0.850 -2.993 1.00 91.88 96 VAL A C 1
ATOM 785 O O . VAL A 1 96 ? 5.137 0.213 -1.941 1.00 91.88 96 VAL A O 1
ATOM 788 N N . ALA A 1 97 ? 5.945 0.709 -3.977 1.00 89.88 97 ALA A N 1
ATOM 789 C CA . ALA A 1 97 ? 7.043 -0.243 -3.936 1.00 89.88 97 ALA A CA 1
ATOM 790 C C . ALA A 1 97 ? 8.029 0.087 -2.795 1.00 89.88 97 ALA A C 1
ATOM 792 O O . ALA A 1 97 ? 8.450 -0.799 -2.048 1.00 89.88 97 ALA A O 1
ATOM 793 N N . GLU A 1 98 ? 8.351 1.367 -2.591 1.00 87.94 98 GLU A N 1
ATOM 794 C CA . GLU A 1 98 ? 9.162 1.821 -1.461 1.00 87.94 98 GLU A CA 1
ATOM 795 C C . GLU A 1 98 ? 8.492 1.533 -0.114 1.00 87.94 98 GLU A C 1
ATOM 797 O O . GLU A 1 98 ? 9.161 1.028 0.793 1.00 87.94 98 GLU A O 1
ATOM 802 N N . CYS A 1 99 ? 7.191 1.814 0.005 1.00 91.25 99 CYS A N 1
ATOM 803 C CA . CYS A 1 99 ? 6.423 1.546 1.214 1.00 91.25 99 CYS A CA 1
ATOM 804 C C . CYS A 1 99 ? 6.455 0.054 1.563 1.00 91.25 99 CYS A C 1
ATOM 806 O O . CYS A 1 99 ? 6.873 -0.298 2.666 1.00 91.25 99 CYS A O 1
ATOM 808 N N . PHE A 1 100 ? 6.139 -0.829 0.606 1.00 91.69 100 PHE A N 1
ATOM 809 C CA . PHE A 1 100 ? 6.209 -2.274 0.826 1.00 91.69 100 PHE A CA 1
ATOM 810 C C . PHE A 1 100 ? 7.588 -2.719 1.265 1.00 91.69 100 PHE A C 1
ATOM 812 O O . PHE A 1 100 ? 7.713 -3.412 2.273 1.00 91.69 100 PHE A O 1
ATOM 819 N N . ARG A 1 101 ? 8.629 -2.296 0.551 1.00 87.75 101 ARG A N 1
ATOM 820 C CA . ARG A 1 101 ? 9.991 -2.686 0.891 1.00 87.75 101 ARG A CA 1
ATOM 821 C C . ARG A 1 101 ? 10.368 -2.263 2.301 1.00 87.75 101 ARG A C 1
ATOM 823 O O . ARG A 1 101 ? 10.865 -3.085 3.063 1.00 87.75 101 ARG A O 1
ATOM 830 N N . HIS A 1 102 ? 10.152 -0.994 2.638 1.00 88.75 102 HIS A N 1
ATOM 831 C CA . HIS A 1 102 ? 10.512 -0.463 3.945 1.00 88.75 102 HIS A CA 1
ATOM 832 C C . HIS A 1 102 ? 9.755 -1.193 5.055 1.00 88.75 102 HIS A C 1
ATOM 834 O O . HIS A 1 102 ? 10.356 -1.666 6.018 1.00 88.75 102 HIS A O 1
ATOM 840 N N . SER A 1 103 ? 8.433 -1.300 4.927 1.00 91.06 103 SER A N 1
ATOM 841 C CA . SER A 1 103 ? 7.592 -1.915 5.950 1.00 91.06 103 SER A CA 1
ATOM 842 C C . SER A 1 103 ? 7.925 -3.386 6.160 1.00 91.06 103 SER A C 1
ATOM 844 O O . SER A 1 103 ? 8.052 -3.826 7.297 1.00 91.06 103 SER A O 1
ATOM 846 N N . LEU A 1 104 ? 8.139 -4.137 5.082 1.00 89.44 104 LEU A N 1
ATOM 847 C CA . LEU A 1 104 ? 8.472 -5.558 5.145 1.00 89.44 104 LEU A CA 1
ATOM 848 C C . LEU A 1 104 ? 9.881 -5.802 5.704 1.00 89.44 104 LEU A C 1
ATOM 850 O O . LEU A 1 104 ? 10.046 -6.631 6.597 1.00 89.44 104 LEU A O 1
ATOM 854 N N . ALA A 1 105 ? 10.873 -5.016 5.273 1.00 85.44 105 ALA A N 1
ATOM 855 C CA . ALA A 1 105 ? 12.249 -5.123 5.762 1.00 85.44 105 ALA A CA 1
ATOM 856 C C . ALA A 1 105 ? 12.393 -4.821 7.263 1.00 85.44 105 ALA A C 1
ATOM 858 O O . ALA A 1 105 ? 13.308 -5.332 7.903 1.00 85.44 105 ALA A O 1
ATOM 859 N N . HIS A 1 106 ? 11.507 -3.994 7.823 1.00 84.75 106 HIS A N 1
ATOM 860 C CA . HIS A 1 106 ? 11.533 -3.622 9.239 1.00 84.75 106 HIS A CA 1
ATOM 861 C C . HIS A 1 106 ? 10.455 -4.316 10.084 1.00 84.75 106 HIS A C 1
ATOM 863 O O . HIS A 1 106 ? 10.415 -4.114 11.294 1.00 84.75 106 HIS A O 1
ATOM 869 N N . GLY A 1 107 ? 9.591 -5.139 9.479 1.00 86.31 107 GLY A N 1
ATOM 870 C CA . GLY A 1 107 ? 8.446 -5.744 10.170 1.00 86.31 107 GLY A CA 1
ATOM 871 C C . GLY A 1 107 ? 7.369 -4.734 10.592 1.00 86.31 107 GLY A C 1
ATOM 872 O O . GLY A 1 107 ? 6.558 -5.030 11.463 1.00 86.31 107 GLY A O 1
ATOM 873 N N . ASN A 1 108 ? 7.340 -3.551 9.977 1.00 91.88 108 ASN A N 1
ATOM 874 C CA . ASN A 1 108 ? 6.383 -2.481 10.255 1.00 91.88 108 ASN A CA 1
ATOM 875 C C . ASN A 1 108 ? 5.066 -2.708 9.494 1.00 91.88 108 ASN A C 1
ATOM 877 O O . ASN A 1 108 ? 4.674 -1.905 8.643 1.00 91.88 108 ASN A O 1
ATOM 881 N N . VAL A 1 109 ? 4.401 -3.826 9.789 1.00 93.88 109 VAL A N 1
ATOM 882 C CA . VAL A 1 109 ? 3.103 -4.198 9.215 1.00 93.88 109 VAL A CA 1
ATOM 883 C C . VAL A 1 109 ? 2.101 -4.430 10.342 1.00 93.88 109 VAL A C 1
ATOM 885 O O . VAL A 1 109 ? 2.324 -5.278 11.203 1.00 93.88 109 VAL A O 1
ATOM 888 N N . ALA A 1 110 ? 1.001 -3.678 10.334 1.00 94.44 110 ALA A N 1
ATOM 889 C CA . ALA A 1 110 ? -0.125 -3.890 11.235 1.00 94.44 110 ALA A CA 1
ATOM 890 C C . ALA A 1 110 ? -1.169 -4.794 10.575 1.00 94.44 110 ALA A C 1
ATOM 892 O O . ALA A 1 110 ? -1.489 -4.633 9.395 1.00 94.44 110 ALA A O 1
ATOM 893 N N . TYR A 1 111 ? -1.709 -5.722 11.358 1.00 94.25 111 TYR A N 1
ATOM 894 C CA . TYR A 1 111 ? -2.810 -6.594 10.971 1.00 94.25 111 TYR A CA 1
ATOM 895 C C . TYR A 1 111 ? -4.103 -5.965 11.464 1.00 94.25 111 TYR A C 1
ATOM 897 O O . TYR A 1 111 ? -4.208 -5.654 12.650 1.00 94.25 111 TYR A O 1
ATOM 905 N N . LEU A 1 112 ? -5.062 -5.747 10.567 1.00 95.81 112 LEU A N 1
ATOM 906 C CA . LEU A 1 112 ? -6.304 -5.061 10.905 1.00 95.81 112 LEU A CA 1
ATOM 907 C C . LEU A 1 112 ? -7.516 -5.959 10.657 1.00 95.81 112 LEU A C 1
ATOM 909 O O . LEU A 1 112 ? -7.523 -6.730 9.696 1.00 95.81 112 LEU A O 1
ATOM 913 N N . ASP A 1 113 ? -8.534 -5.840 11.500 1.00 95.94 113 ASP A N 1
ATOM 914 C CA . ASP A 1 113 ? -9.819 -6.528 11.379 1.00 95.94 113 ASP A CA 1
ATOM 915 C C . ASP A 1 113 ? -10.675 -5.978 10.220 1.00 95.94 113 ASP A C 1
ATOM 917 O O . ASP A 1 113 ? -10.249 -5.113 9.454 1.00 95.94 113 ASP A O 1
ATOM 921 N N . GLU A 1 114 ? -11.898 -6.486 10.066 1.00 95.31 114 GLU A N 1
ATOM 922 C CA . GLU A 1 114 ? -12.836 -6.054 9.018 1.00 95.31 114 GLU A CA 1
ATOM 923 C C . GLU A 1 114 ? -13.234 -4.565 9.097 1.00 95.31 114 GLU A C 1
ATOM 925 O O . GLU A 1 114 ? -13.628 -3.986 8.083 1.00 95.31 114 GLU A O 1
ATOM 930 N N . TYR A 1 115 ? -13.067 -3.929 10.260 1.00 94.62 115 TYR A N 1
ATOM 931 C CA . TYR A 1 115 ? -13.349 -2.511 10.504 1.00 94.62 115 TYR A CA 1
ATOM 932 C C . TYR A 1 115 ? -12.105 -1.622 10.332 1.00 94.62 115 TYR A C 1
ATOM 934 O O . TYR A 1 115 ? -12.173 -0.404 10.523 1.00 94.62 115 TYR A O 1
ATOM 942 N N . GLY A 1 116 ? -10.959 -2.206 9.970 1.00 93.69 116 GLY A N 1
ATOM 943 C CA . GLY A 1 116 ? -9.698 -1.485 9.817 1.00 93.69 116 GLY A CA 1
ATOM 944 C C . GLY A 1 116 ? -9.035 -1.112 11.144 1.00 93.69 116 GLY A C 1
ATOM 945 O O . GLY A 1 116 ? -8.218 -0.193 11.157 1.00 93.69 116 GLY A O 1
ATOM 946 N N . ARG A 1 117 ? -9.371 -1.807 12.236 1.00 94.69 117 ARG A N 1
ATOM 947 C CA . ARG A 1 117 ? -8.757 -1.632 13.560 1.00 94.69 117 ARG A CA 1
ATOM 948 C C . ARG A 1 117 ? -7.710 -2.698 13.812 1.00 94.69 117 ARG A C 1
ATOM 950 O O . ARG A 1 117 ? -7.811 -3.794 13.272 1.00 94.69 117 ARG A O 1
ATOM 957 N N . THR A 1 118 ? -6.726 -2.404 14.649 1.00 93.62 118 THR A N 1
ATOM 958 C CA . THR A 1 118 ? -5.680 -3.355 15.030 1.00 93.62 118 THR A CA 1
ATOM 959 C C . THR A 1 118 ? -6.291 -4.654 15.555 1.00 93.62 118 THR A C 1
ATOM 961 O O . THR A 1 118 ? -7.008 -4.666 16.555 1.00 93.62 118 THR A O 1
ATOM 964 N N . SER A 1 119 ? -5.960 -5.761 14.892 1.00 92.31 119 SER A N 1
ATOM 965 C CA . SER A 1 119 ? -6.341 -7.109 15.298 1.00 92.31 119 SER A CA 1
ATOM 966 C C . SER A 1 119 ? -5.186 -7.760 16.057 1.00 92.31 119 SER A C 1
ATOM 968 O O . SER A 1 119 ? -4.116 -7.982 15.489 1.00 92.31 119 SER A O 1
ATOM 970 N N . TYR A 1 120 ? -5.397 -8.050 17.342 1.00 85.00 120 TYR A N 1
ATOM 971 C CA . TYR A 1 120 ? -4.396 -8.694 18.202 1.00 85.00 120 TYR A CA 1
ATOM 972 C C . TYR A 1 120 ? -4.500 -10.221 18.160 1.00 85.00 120 TYR A C 1
ATOM 974 O O . TYR A 1 120 ? -3.507 -10.897 17.908 1.00 85.00 120 TYR A O 1
ATOM 982 N N . ASP A 1 121 ? -5.715 -10.747 18.342 1.00 85.81 121 ASP A N 1
ATOM 983 C CA . ASP A 1 121 ? -5.981 -12.189 18.467 1.00 85.81 121 ASP A CA 1
ATOM 984 C C . ASP A 1 121 ? -7.037 -12.694 17.460 1.00 85.81 121 ASP A C 1
ATOM 986 O O . ASP A 1 121 ? -7.459 -13.850 17.508 1.00 85.81 121 ASP A O 1
ATOM 990 N N . GLY A 1 122 ? -7.502 -11.822 16.558 1.00 86.12 122 GLY A N 1
ATOM 991 C CA . GLY A 1 122 ? -8.562 -12.104 15.589 1.00 86.12 122 GLY A CA 1
ATOM 992 C C . GLY A 1 122 ? -8.056 -12.283 14.153 1.00 86.12 122 GLY A C 1
ATOM 993 O O . GLY A 1 122 ? -6.894 -11.996 13.847 1.00 86.12 122 GLY A O 1
ATOM 994 N N . PRO A 1 123 ? -8.924 -12.719 13.222 1.00 92.38 123 PRO A N 1
ATOM 995 C CA . PRO A 1 123 ? -8.571 -12.760 11.810 1.00 92.38 123 PRO A CA 1
ATOM 996 C C . PRO A 1 123 ? -8.272 -11.349 11.288 1.00 92.38 123 PRO A C 1
ATOM 998 O O . PRO A 1 123 ? -8.987 -10.391 11.580 1.00 92.38 123 PRO A O 1
ATOM 1001 N N . ALA A 1 124 ? -7.217 -11.227 10.487 1.00 93.81 124 ALA A N 1
ATOM 1002 C CA . ALA A 1 124 ? -6.931 -10.001 9.757 1.00 93.81 124 ALA A CA 1
ATOM 1003 C C . ALA A 1 124 ? -7.731 -9.981 8.447 1.00 93.81 124 ALA A C 1
ATOM 1005 O O . ALA A 1 124 ? -7.799 -10.990 7.749 1.00 93.81 124 ALA A O 1
ATOM 1006 N N . SER A 1 125 ? -8.297 -8.829 8.100 1.00 95.31 125 SER A N 1
ATOM 1007 C CA . SER A 1 125 ? -8.905 -8.547 6.793 1.00 95.31 125 SER A CA 1
ATOM 1008 C C . SER A 1 125 ? -8.052 -7.583 5.965 1.00 95.31 125 SER A C 1
ATOM 1010 O O . SER A 1 125 ? -8.040 -7.666 4.733 1.00 95.31 125 SER A O 1
ATOM 1012 N N . TYR A 1 126 ? -7.283 -6.714 6.630 1.00 96.50 126 TYR A N 1
ATOM 1013 C CA . TYR A 1 126 ? -6.375 -5.764 5.990 1.00 96.50 126 TYR A CA 1
ATOM 1014 C C . TYR A 1 126 ? -4.966 -5.837 6.572 1.00 96.50 126 TYR A C 1
ATOM 1016 O O . TYR A 1 126 ? -4.743 -6.268 7.705 1.00 96.50 126 TYR A O 1
ATOM 1024 N N . LEU A 1 127 ? -4.018 -5.350 5.778 1.00 95.81 127 LEU A N 1
ATOM 1025 C CA . LEU A 1 127 ? -2.655 -5.052 6.188 1.00 95.81 127 LEU A CA 1
ATOM 1026 C C . LEU A 1 127 ? -2.432 -3.547 6.071 1.00 95.81 127 LEU A C 1
ATOM 1028 O O . LEU A 1 127 ? -2.822 -2.950 5.066 1.00 95.81 127 LEU A O 1
ATOM 1032 N N . ALA A 1 128 ? -1.779 -2.948 7.064 1.00 96.69 128 ALA A N 1
ATOM 1033 C CA . ALA A 1 128 ? -1.282 -1.578 7.002 1.00 96.69 128 ALA A CA 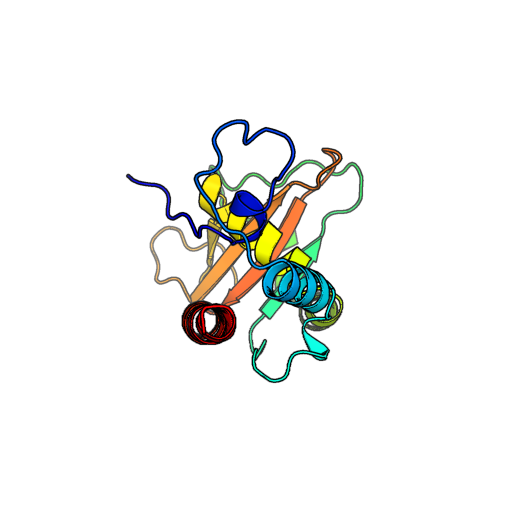1
ATOM 1034 C C . ALA A 1 128 ? 0.248 -1.565 7.067 1.00 96.69 128 ALA A C 1
ATOM 1036 O O . ALA A 1 128 ? 0.855 -1.942 8.069 1.00 96.69 128 ALA A O 1
ATOM 1037 N N . PHE A 1 129 ? 0.868 -1.118 5.981 1.00 96.00 129 PHE A N 1
ATOM 1038 C CA . PHE A 1 129 ? 2.310 -1.013 5.809 1.00 96.00 129 PHE A CA 1
ATOM 1039 C C . PHE A 1 129 ? 2.763 0.375 6.254 1.00 96.00 129 PHE A C 1
ATOM 1041 O O . PHE A 1 129 ? 2.388 1.374 5.640 1.00 96.00 129 PHE A O 1
ATOM 1048 N N . VAL A 1 130 ? 3.543 0.446 7.335 1.00 94.44 130 VAL A N 1
ATOM 1049 C CA . VAL A 1 130 ? 4.046 1.708 7.893 1.00 94.44 130 VAL A CA 1
ATOM 1050 C C . VAL A 1 130 ? 5.480 1.950 7.434 1.00 94.44 130 VAL A C 1
ATOM 1052 O O . VAL A 1 130 ? 6.384 1.141 7.671 1.00 94.44 130 VAL A O 1
ATOM 1055 N N . CYS A 1 131 ? 5.695 3.070 6.754 1.00 91.44 131 CYS A N 1
ATOM 1056 C CA . CYS A 1 131 ? 6.983 3.481 6.213 1.00 91.44 131 CYS A CA 1
ATOM 1057 C C . CYS A 1 131 ? 7.369 4.852 6.763 1.00 91.44 131 CYS A C 1
ATOM 1059 O O . CYS A 1 131 ? 6.557 5.776 6.780 1.00 91.44 131 CYS A O 1
ATOM 1061 N N . ASP A 1 132 ? 8.624 5.015 7.169 1.00 88.50 132 ASP A N 1
ATOM 1062 C CA . ASP A 1 132 ? 9.119 6.312 7.617 1.00 88.50 132 ASP A CA 1
ATOM 1063 C C . ASP A 1 132 ? 9.396 7.224 6.421 1.00 88.50 132 ASP A C 1
ATOM 1065 O O . ASP A 1 132 ? 9.835 6.781 5.358 1.00 88.50 132 ASP A O 1
ATOM 1069 N N . LEU A 1 133 ? 9.164 8.526 6.585 1.00 82.75 133 LEU A N 1
ATOM 1070 C CA . LEU A 1 133 ? 9.519 9.496 5.553 1.00 82.75 133 LEU A CA 1
ATOM 1071 C C . LEU A 1 133 ? 11.042 9.711 5.528 1.00 82.75 133 LEU A C 1
ATOM 1073 O O . LEU A 1 133 ? 11.669 9.928 6.566 1.00 82.75 133 LEU A O 1
ATOM 1077 N N . ARG A 1 134 ? 11.644 9.752 4.327 1.00 66.44 134 ARG A N 1
ATOM 1078 C CA . ARG A 1 134 ? 13.107 9.844 4.089 1.00 66.44 134 ARG A CA 1
ATOM 1079 C C . ARG A 1 134 ? 13.852 10.976 4.820 1.00 66.44 134 ARG A C 1
ATOM 1081 O O . ARG A 1 134 ? 15.068 10.911 4.952 1.00 66.44 134 ARG A O 1
ATOM 1088 N N . ARG A 1 135 ? 13.158 12.026 5.279 1.00 66.31 135 ARG A N 1
ATOM 1089 C CA . ARG A 1 135 ? 13.738 13.163 6.034 1.00 66.31 135 ARG A CA 1
ATOM 1090 C C . ARG A 1 135 ? 13.402 13.145 7.531 1.00 66.31 135 ARG A C 1
ATOM 1092 O O . ARG A 1 135 ? 13.510 14.163 8.205 1.00 66.31 135 ARG A O 1
ATOM 1099 N N . GLY A 1 136 ? 13.002 11.982 8.044 1.00 57.88 136 GLY A N 1
ATOM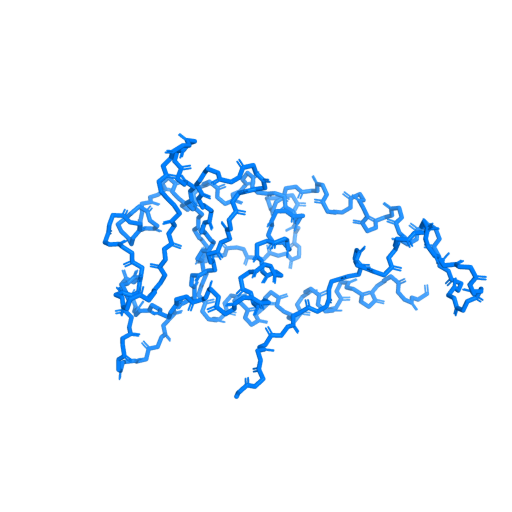 1100 C CA . GLY A 1 136 ? 12.977 11.655 9.468 1.00 57.88 136 GLY A CA 1
ATOM 1101 C C . GLY A 1 136 ? 11.795 12.191 10.272 1.00 57.88 136 GLY A C 1
ATOM 1102 O O . GLY A 1 136 ? 11.724 11.903 11.464 1.00 57.88 136 GLY A O 1
ATOM 1103 N N . ALA A 1 137 ? 10.872 12.920 9.647 1.00 70.12 137 ALA A N 1
ATOM 1104 C CA . ALA A 1 137 ? 9.769 13.586 10.327 1.00 70.12 137 ALA A CA 1
ATOM 1105 C C . ALA A 1 137 ? 8.430 13.125 9.729 1.00 70.12 137 ALA A C 1
ATOM 1107 O O . ALA A 1 137 ? 7.995 13.674 8.716 1.00 70.12 137 ALA A O 1
ATOM 1108 N N . GLY A 1 138 ? 7.822 12.114 10.355 1.00 85.00 138 GLY A N 1
ATOM 1109 C CA . GLY A 1 138 ? 6.537 11.522 9.980 1.00 85.00 138 GLY A CA 1
ATOM 1110 C C . GLY A 1 138 ? 6.627 10.122 9.361 1.00 85.00 138 GLY A C 1
ATOM 1111 O O . GLY A 1 138 ? 7.711 9.631 9.032 1.00 85.00 138 GLY A O 1
ATOM 1112 N N . SER A 1 139 ? 5.463 9.508 9.180 1.00 91.69 139 SER A N 1
ATOM 1113 C CA . SER A 1 139 ? 5.273 8.204 8.550 1.00 91.69 139 SER A CA 1
ATOM 1114 C C . SER A 1 139 ? 4.195 8.288 7.469 1.00 91.69 139 SER A C 1
ATOM 1116 O O . SER A 1 139 ? 3.291 9.125 7.517 1.00 91.69 139 SER A O 1
ATOM 1118 N N . GLN A 1 140 ? 4.299 7.403 6.491 1.00 93.38 140 GLN A N 1
ATOM 1119 C CA . GLN A 1 140 ? 3.246 7.109 5.533 1.00 93.38 140 GLN A CA 1
ATOM 1120 C C . GLN A 1 140 ? 2.738 5.691 5.762 1.00 93.38 140 GLN A C 1
ATOM 1122 O O . GLN A 1 140 ? 3.505 4.804 6.142 1.00 93.38 140 GLN A O 1
ATOM 1127 N N . ILE A 1 141 ? 1.446 5.501 5.553 1.00 95.81 141 ILE A N 1
ATOM 1128 C CA . ILE A 1 141 ? 0.745 4.259 5.814 1.00 95.81 141 ILE A CA 1
ATOM 1129 C C . ILE A 1 141 ? -0.063 3.907 4.576 1.00 95.81 141 ILE A C 1
ATOM 1131 O O . ILE A 1 141 ? -0.924 4.674 4.148 1.00 95.81 141 ILE A O 1
ATOM 1135 N N . LEU A 1 142 ? 0.220 2.735 4.019 1.00 96.62 142 LEU A N 1
ATOM 1136 C CA . LEU A 1 142 ? -0.557 2.147 2.939 1.00 96.62 142 LEU A CA 1
ATOM 1137 C C . LEU A 1 142 ? -1.357 0.976 3.502 1.00 96.62 142 LEU A C 1
ATOM 1139 O O . LEU A 1 142 ? -0.774 0.001 3.975 1.00 96.62 142 LEU A O 1
ATOM 1143 N N . ARG A 1 143 ? -2.686 1.061 3.451 1.00 96.75 143 ARG A N 1
ATOM 1144 C CA . ARG A 1 143 ? -3.586 -0.025 3.842 1.00 96.75 143 ARG A CA 1
ATOM 1145 C C . ARG A 1 143 ? -4.196 -0.669 2.612 1.00 96.75 143 ARG A C 1
ATOM 1147 O O . ARG A 1 143 ? -4.661 0.034 1.722 1.00 96.75 143 ARG A O 1
ATOM 1154 N N . LEU A 1 144 ? -4.260 -1.993 2.599 1.00 95.88 144 LEU A N 1
ATOM 1155 C CA . LEU A 1 144 ? -4.972 -2.759 1.582 1.00 95.88 144 LEU A CA 1
ATOM 1156 C C . LEU A 1 144 ? -5.521 -4.057 2.168 1.00 95.88 144 LEU A C 1
ATOM 1158 O O . LEU A 1 144 ? -5.002 -4.572 3.161 1.00 95.88 144 LEU A O 1
ATOM 1162 N N . SER A 1 145 ? -6.588 -4.577 1.561 1.00 95.19 145 SER A N 1
ATOM 1163 C CA . SER A 1 145 ? -7.134 -5.878 1.952 1.00 95.19 145 SER A CA 1
ATOM 1164 C C . SER A 1 145 ? -6.113 -6.993 1.702 1.00 95.19 145 SER A C 1
ATOM 1166 O O . SER A 1 145 ? -5.267 -6.889 0.808 1.00 95.19 145 SER A O 1
ATOM 1168 N N . LEU A 1 146 ? -6.206 -8.095 2.450 1.00 92.06 146 LEU A N 1
ATOM 1169 C CA . LEU A 1 146 ? -5.365 -9.276 2.204 1.00 92.06 146 LEU A CA 1
ATOM 1170 C C . LEU A 1 146 ? -5.512 -9.802 0.768 1.00 92.06 146 LEU A C 1
ATOM 1172 O O . LEU A 1 146 ? -4.523 -10.175 0.135 1.00 92.06 146 LEU A O 1
ATOM 1176 N N . ALA A 1 147 ? -6.740 -9.800 0.245 1.00 91.25 147 ALA A N 1
ATOM 1177 C CA . ALA A 1 147 ? -7.033 -10.230 -1.118 1.00 91.25 147 ALA A CA 1
ATOM 1178 C C . ALA A 1 147 ? -6.339 -9.336 -2.156 1.00 91.25 147 ALA A C 1
ATOM 1180 O O . ALA A 1 147 ? -5.723 -9.843 -3.097 1.00 91.25 147 ALA A O 1
ATOM 1181 N N . ASP A 1 148 ? -6.383 -8.017 -1.959 1.00 92.38 148 ASP A N 1
ATOM 1182 C CA . ASP A 1 148 ? -5.726 -7.071 -2.855 1.00 92.38 148 ASP A CA 1
ATOM 1183 C C . ASP A 1 148 ? -4.200 -7.159 -2.762 1.00 92.38 148 ASP A C 1
ATOM 1185 O O . ASP A 1 148 ? -3.529 -7.034 -3.784 1.00 92.38 148 ASP A O 1
ATOM 1189 N N . PHE A 1 149 ? -3.638 -7.433 -1.578 1.00 91.81 149 PHE A N 1
ATOM 1190 C CA . PHE A 1 149 ? -2.193 -7.626 -1.434 1.00 91.81 149 PHE A CA 1
ATOM 1191 C C . PHE A 1 149 ? -1.726 -8.860 -2.199 1.00 91.81 149 PHE A C 1
ATOM 1193 O O . PHE A 1 149 ? -0.773 -8.799 -2.974 1.00 91.81 149 PHE A O 1
ATOM 1200 N N . HIS A 1 150 ? -2.439 -9.975 -2.046 1.00 89.94 150 HIS A N 1
ATOM 1201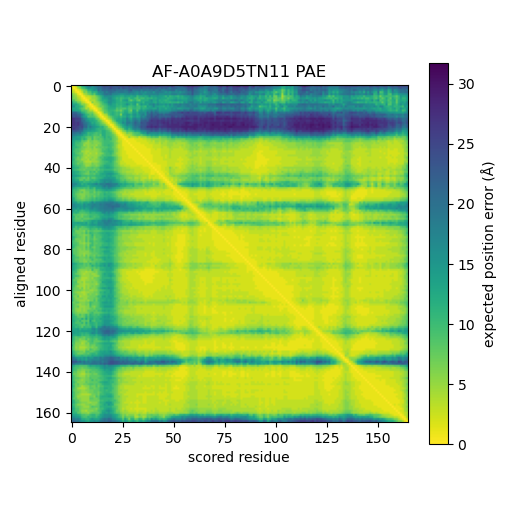 C CA . HIS A 1 150 ? -2.141 -11.191 -2.790 1.00 89.94 150 HIS A CA 1
ATOM 1202 C C . HIS A 1 150 ? -2.258 -10.971 -4.305 1.00 89.94 150 HIS A C 1
ATOM 1204 O O . HIS A 1 150 ? -1.371 -11.366 -5.065 1.00 89.94 150 HIS A O 1
ATOM 1210 N N . ARG A 1 151 ? -3.313 -10.275 -4.751 1.00 90.50 151 ARG A N 1
ATOM 1211 C CA . ARG A 1 151 ? -3.484 -9.910 -6.161 1.00 90.50 151 ARG A CA 1
ATOM 1212 C C . ARG A 1 151 ? -2.335 -9.037 -6.656 1.00 90.50 151 ARG A C 1
ATOM 1214 O O . ARG A 1 151 ? -1.810 -9.326 -7.730 1.00 90.50 151 ARG A O 1
ATOM 1221 N N . PHE A 1 152 ? -1.927 -8.032 -5.878 1.00 89.69 152 PHE A N 1
ATOM 1222 C CA . PHE A 1 152 ? -0.784 -7.173 -6.183 1.00 89.69 152 PHE A CA 1
ATOM 1223 C C . PHE A 1 152 ? 0.482 -8.002 -6.407 1.00 89.69 152 PHE A C 1
ATOM 1225 O O . PHE A 1 152 ? 1.118 -7.847 -7.442 1.00 89.69 152 PHE A O 1
ATOM 1232 N N . LEU A 1 153 ? 0.814 -8.932 -5.505 1.00 88.81 153 LEU A N 1
ATOM 1233 C CA . LEU A 1 153 ? 2.011 -9.772 -5.639 1.00 88.81 153 LEU A CA 1
ATOM 1234 C C . LEU A 1 153 ? 2.008 -10.600 -6.934 1.00 88.81 153 LEU A C 1
ATOM 1236 O O . LEU A 1 153 ? 3.040 -10.706 -7.597 1.00 88.81 153 LEU A O 1
ATOM 1240 N N . ILE A 1 154 ? 0.853 -11.150 -7.324 1.00 89.62 154 ILE A N 1
ATOM 1241 C CA . ILE A 1 154 ? 0.712 -11.923 -8.566 1.00 89.62 154 ILE A CA 1
ATOM 1242 C C . ILE A 1 154 ? 0.925 -11.035 -9.795 1.00 89.62 154 ILE A C 1
ATOM 1244 O O . ILE A 1 154 ? 1.705 -11.392 -10.680 1.00 89.62 154 ILE A O 1
ATOM 1248 N N . VAL A 1 155 ? 0.224 -9.898 -9.880 1.00 89.50 155 VAL A N 1
ATOM 1249 C CA . VAL A 1 155 ? 0.316 -9.019 -11.060 1.00 89.50 155 VAL A CA 1
ATOM 1250 C C . VAL A 1 155 ? 1.682 -8.350 -11.148 1.00 89.50 155 VAL A C 1
ATOM 1252 O O . VAL A 1 155 ? 2.255 -8.297 -12.230 1.00 89.50 155 VAL A O 1
ATOM 1255 N N . TRP A 1 156 ? 2.253 -7.951 -10.010 1.00 87.38 156 TRP A N 1
ATOM 1256 C CA . TRP A 1 156 ? 3.605 -7.414 -9.914 1.00 87.38 156 TRP A CA 1
ATOM 1257 C C . TRP A 1 156 ? 4.644 -8.429 -10.394 1.00 87.38 156 TRP A C 1
ATOM 1259 O O . TRP A 1 156 ? 5.492 -8.099 -11.217 1.00 87.38 156 TRP A O 1
ATOM 1269 N N . GLY A 1 157 ? 4.556 -9.685 -9.943 1.00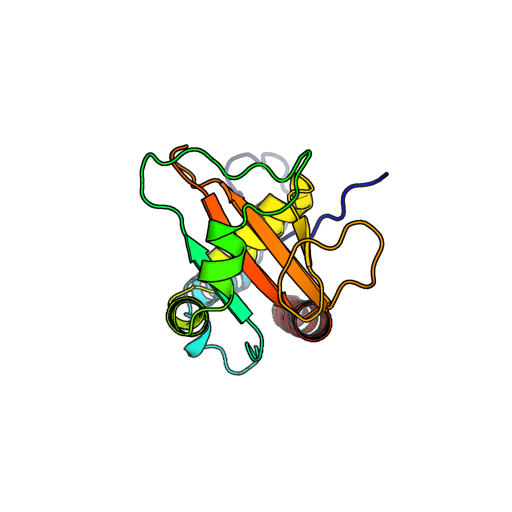 86.94 157 GLY A N 1
ATOM 1270 C CA . GLY A 1 157 ? 5.456 -10.752 -10.385 1.00 86.94 157 GLY A CA 1
ATOM 1271 C C . GLY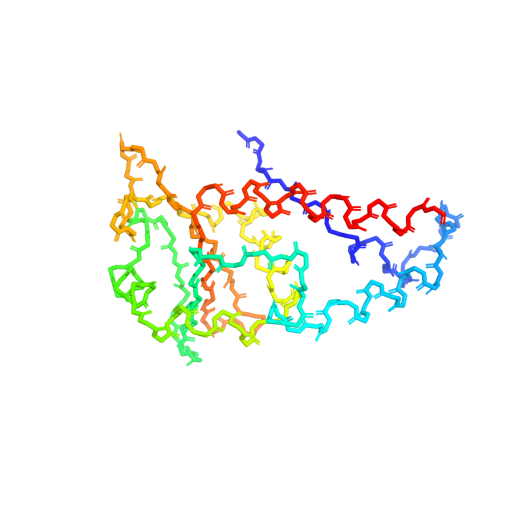 A 1 157 ? 5.372 -11.021 -11.891 1.00 86.94 157 GLY A C 1
ATOM 1272 O O . GLY A 1 157 ? 6.403 -11.140 -12.549 1.00 86.94 157 GLY A O 1
ATOM 1273 N N . ARG A 1 158 ? 4.158 -11.058 -12.456 1.00 88.31 158 ARG A N 1
ATOM 1274 C CA . ARG A 1 158 ? 3.948 -11.211 -13.909 1.00 88.31 158 ARG A CA 1
ATOM 1275 C C . ARG A 1 158 ? 4.497 -10.031 -14.702 1.00 88.31 158 ARG A C 1
ATOM 1277 O O . ARG A 1 158 ? 5.130 -10.230 -15.730 1.00 88.31 158 ARG A O 1
ATOM 1284 N N . TRP A 1 159 ? 4.269 -8.814 -14.218 1.00 86.44 159 TRP A N 1
ATOM 1285 C CA . TRP A 1 159 ? 4.801 -7.604 -14.833 1.00 86.44 159 TRP A CA 1
ATOM 1286 C C . TRP A 1 159 ? 6.336 -7.604 -14.821 1.00 86.44 159 TRP A C 1
ATOM 1288 O O . TRP A 1 159 ? 6.956 -7.340 -15.847 1.00 86.44 159 TRP A O 1
ATOM 1298 N N . LEU A 1 160 ? 6.958 -8.012 -13.708 1.00 82.44 160 LEU A N 1
ATOM 1299 C CA . LEU A 1 160 ? 8.412 -8.159 -13.614 1.00 82.44 160 LEU A CA 1
ATOM 1300 C C . LEU A 1 160 ? 8.985 -9.191 -14.592 1.00 82.44 160 LEU A C 1
ATOM 1302 O O . LEU A 1 160 ? 10.057 -8.958 -15.142 1.00 82.44 160 LEU A O 1
ATOM 1306 N N . GLN A 1 161 ? 8.287 -10.304 -14.837 1.00 82.12 161 GLN A N 1
ATOM 1307 C CA . GLN A 1 161 ? 8.706 -11.295 -15.839 1.00 82.12 161 GLN A CA 1
ATOM 1308 C C . GLN A 1 161 ? 8.776 -10.705 -17.255 1.00 82.12 161 GLN A C 1
ATOM 1310 O O . GLN A 1 161 ? 9.583 -11.165 -18.056 1.00 82.12 161 GLN A O 1
ATOM 1315 N N . GLY A 1 162 ? 7.989 -9.664 -17.551 1.00 77.75 162 GLY A N 1
ATOM 1316 C CA . 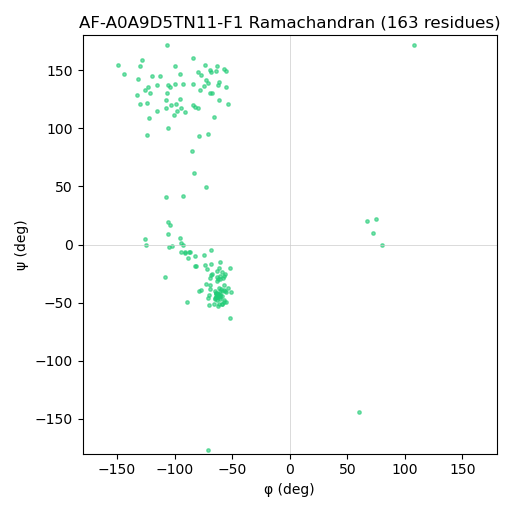GLY A 1 162 ? 8.023 -8.968 -18.837 1.00 77.75 162 GLY A CA 1
ATOM 1317 C C . GLY A 1 162 ? 9.353 -8.272 -19.147 1.00 77.75 162 GLY A C 1
ATOM 1318 O O . GLY A 1 162 ? 9.654 -8.086 -20.318 1.00 77.75 162 GLY A O 1
ATOM 1319 N N . PHE A 1 163 ? 10.166 -7.945 -18.134 1.00 66.62 163 PHE A N 1
ATOM 1320 C CA . PHE A 1 163 ? 11.486 -7.314 -18.305 1.00 66.62 163 PHE A CA 1
ATOM 1321 C C . PHE A 1 163 ? 12.638 -8.305 -18.508 1.00 66.62 163 PHE A C 1
ATOM 1323 O O . PHE A 1 163 ? 13.774 -7.877 -18.689 1.00 66.62 163 PHE A O 1
ATOM 1330 N N . VAL A 1 164 ? 12.388 -9.611 -18.378 1.00 57.31 164 VAL A N 1
ATOM 1331 C CA . VAL A 1 164 ? 13.434 -10.654 -18.391 1.00 57.31 164 VAL A CA 1
ATOM 1332 C C . VAL A 1 164 ? 13.439 -11.433 -19.719 1.00 57.31 164 VAL A C 1
ATOM 1334 O O . VAL A 1 164 ? 14.123 -12.448 -19.823 1.00 57.31 164 VAL A O 1
ATOM 1337 N N . ASN A 1 165 ? 12.682 -10.976 -20.725 1.00 47.34 165 ASN A N 1
ATOM 1338 C CA . ASN A 1 165 ? 12.588 -11.611 -22.045 1.00 47.34 165 ASN A CA 1
ATOM 1339 C C . ASN A 1 165 ? 13.521 -10.964 -23.064 1.00 47.34 165 ASN A C 1
ATOM 1341 O O . ASN A 1 165 ? 13.500 -9.719 -23.147 1.00 47.34 165 ASN A O 1
#

Foldseek 3Di:
DDQDADDDCVVVPPPPPCPDPPDPDDPVLVVVVVVQQQDFPLRDPLADQPFKFKDWDDFQADEADCPPPGGDPVVLVRRPDVVRVVVSRRHGSNNVVQLRRQQRVVVVKFFAPPSSHGDDPDHGQKIWRWHADPVRGIIMIMMDGPVSVVSCVVSVVVVVVVSVD

Radius of gyration: 16.87 Å; Cα contacts (8 Å, |Δi|>4): 240; chains: 1; bounding box: 47×32×44 Å